Protein AF-A0A4R8G162-F1 (afdb_monomer_lite)

Sequence (102 aa):
MIEARARGTNFTVLVFKCSLNSDCGTGQFITRYALQQPLDPAAMNWWNNIHMFAKAEVDDAGGPAVIVDVNPDHDGMGYRSFPNICEIWSEARQVFEEHIGS

pLDDT: mean 92.2, std 5.57, range [75.5, 98.25]

Organism: NCBI:txid364297

Foldseek 3Di:
DDWDDDPRFIWDKAFDPADVNHDTQWIKIKTKDDDPDADDQVLQVVVCVPQPQWGWDADPVRIIMIMGIGGLDPVGNDPVRVVVSVVSVVVSVVVVCVSVVD

Secondary structure (DSSP, 8-state):
-EEEEETTEEEEEEEES-BTTBS--EEEEEEE---SSPPPHHHHHHHHHH-SS-EEEE-TTS-EEEEEEE---TT---TTHHHHHHHHHHHHHHHHHHHHT-

Radius of gyration: 14.43 Å; chains: 1; bounding box: 36×25×40 Å

Structure (mmCIF, N/CA/C/O backbone):
data_AF-A0A4R8G162-F1
#
_entry.id   AF-A0A4R8G162-F1
#
loop_
_atom_site.group_PDB
_atom_site.id
_atom_site.type_symbol
_atom_site.label_atom_id
_atom_site.label_alt_id
_atom_site.label_comp_id
_atom_site.label_asym_id
_atom_site.label_entity_id
_atom_site.label_seq_id
_atom_site.pdbx_PDB_ins_code
_atom_site.Cartn_x
_atom_site.Cartn_y
_atom_site.Cartn_z
_atom_site.occupancy
_atom_site.B_iso_or_equiv
_atom_site.auth_seq_id
_atom_site.auth_comp_id
_atom_site.auth_asym_id
_atom_site.auth_atom_id
_atom_site.pdbx_PDB_model_num
ATOM 1 N N . MET A 1 1 ? 12.758 -8.906 0.192 1.00 88.00 1 MET A N 1
ATOM 2 C CA . MET A 1 1 ? 11.923 -8.090 1.097 1.00 88.00 1 MET A CA 1
ATOM 3 C C . MET A 1 1 ? 12.809 -7.047 1.740 1.00 88.00 1 MET A C 1
ATOM 5 O O . MET A 1 1 ? 13.926 -7.385 2.110 1.00 88.00 1 MET A O 1
ATOM 9 N N . ILE A 1 2 ? 12.329 -5.813 1.836 1.00 92.62 2 ILE A N 1
ATOM 10 C CA . ILE A 1 2 ? 13.005 -4.707 2.516 1.00 92.62 2 ILE A CA 1
ATOM 11 C C . ILE A 1 2 ? 12.055 -4.208 3.602 1.00 92.62 2 ILE A C 1
ATOM 13 O O . ILE A 1 2 ? 10.873 -4.015 3.333 1.00 92.62 2 ILE A O 1
ATOM 17 N N . GLU A 1 3 ? 12.561 -4.000 4.811 1.00 96.38 3 GLU A N 1
ATOM 18 C CA . GLU A 1 3 ? 11.813 -3.390 5.911 1.00 96.38 3 GLU A CA 1
ATOM 19 C C . GLU A 1 3 ? 12.352 -1.985 6.156 1.00 96.38 3 GLU A C 1
ATOM 21 O O . GLU A 1 3 ? 13.564 -1.761 6.151 1.00 96.38 3 GLU A O 1
ATOM 26 N N . ALA A 1 4 ? 11.450 -1.026 6.333 1.00 94.75 4 ALA A N 1
ATOM 27 C CA . ALA A 1 4 ? 11.802 0.373 6.492 1.00 94.75 4 ALA A CA 1
ATOM 28 C C . ALA A 1 4 ? 10.794 1.100 7.386 1.00 94.75 4 ALA A C 1
ATOM 30 O O . ALA A 1 4 ? 9.735 0.578 7.739 1.00 94.75 4 ALA A O 1
ATOM 31 N N . ARG A 1 5 ? 11.143 2.331 7.765 1.00 93.62 5 ARG A N 1
ATOM 32 C CA . ARG A 1 5 ? 10.309 3.188 8.605 1.00 93.62 5 ARG A CA 1
ATOM 33 C C . ARG A 1 5 ? 10.243 4.593 8.032 1.00 93.62 5 ARG A C 1
ATOM 35 O O . ARG A 1 5 ? 11.278 5.187 7.738 1.00 93.62 5 ARG A O 1
ATOM 42 N N . ALA A 1 6 ? 9.038 5.142 7.923 1.00 88.06 6 ALA A N 1
ATOM 43 C CA . ALA A 1 6 ? 8.808 6.522 7.514 1.00 88.06 6 ALA A CA 1
ATOM 44 C C . ALA A 1 6 ? 7.802 7.180 8.457 1.00 88.06 6 ALA A C 1
ATOM 46 O O . ALA A 1 6 ? 6.747 6.618 8.729 1.00 88.06 6 ALA A O 1
ATOM 47 N N . ARG A 1 7 ? 8.136 8.374 8.966 1.00 86.00 7 ARG A N 1
ATOM 48 C CA . ARG A 1 7 ? 7.257 9.177 9.844 1.00 86.00 7 ARG A CA 1
ATOM 49 C C . ARG A 1 7 ? 6.680 8.405 11.041 1.00 86.00 7 ARG A C 1
ATOM 51 O O . ARG A 1 7 ? 5.581 8.682 11.490 1.00 86.00 7 ARG A O 1
ATOM 58 N N . GLY A 1 8 ? 7.440 7.450 11.576 1.00 87.38 8 GLY A N 1
ATOM 59 C CA . GLY A 1 8 ? 7.015 6.635 12.714 1.00 87.38 8 GLY A CA 1
ATOM 60 C C . GLY A 1 8 ? 6.352 5.311 12.334 1.00 87.38 8 GLY A C 1
ATOM 61 O O . GLY A 1 8 ? 6.416 4.395 13.154 1.00 87.38 8 GLY A O 1
ATOM 62 N N . THR A 1 9 ? 5.869 5.163 11.099 1.00 90.12 9 THR A N 1
ATOM 63 C CA . THR A 1 9 ? 5.181 3.967 10.602 1.00 90.12 9 THR A CA 1
ATOM 64 C C . THR A 1 9 ? 6.153 3.006 9.916 1.00 90.12 9 THR A C 1
ATOM 66 O O . THR A 1 9 ? 6.957 3.405 9.066 1.00 90.12 9 THR A O 1
ATOM 69 N N . ASN A 1 10 ? 6.098 1.731 10.304 1.00 95.06 10 ASN A N 1
ATOM 70 C CA . ASN A 1 10 ? 6.870 0.665 9.668 1.00 95.06 10 ASN A CA 1
ATOM 71 C C . ASN A 1 10 ? 6.169 0.202 8.394 1.00 95.06 10 ASN A C 1
ATOM 73 O O . ASN A 1 10 ? 4.949 0.058 8.368 1.00 95.06 10 ASN A O 1
ATOM 77 N N . PHE A 1 11 ? 6.946 -0.080 7.358 1.00 96.56 11 PHE A N 1
ATOM 78 C CA . PHE A 1 11 ? 6.434 -0.614 6.107 1.00 96.56 11 PHE A CA 1
ATOM 79 C C . PHE A 1 11 ? 7.415 -1.608 5.495 1.00 96.56 11 PHE A C 1
ATOM 81 O O . PHE A 1 11 ? 8.613 -1.623 5.790 1.00 96.56 11 PHE A O 1
ATOM 88 N N . THR A 1 12 ? 6.879 -2.444 4.622 1.00 97.50 12 THR A N 1
ATOM 89 C CA . THR A 1 12 ? 7.610 -3.473 3.900 1.00 97.50 12 THR A CA 1
ATOM 90 C C . THR A 1 12 ? 7.566 -3.165 2.413 1.00 97.50 12 THR A C 1
ATOM 92 O O . THR A 1 12 ? 6.504 -2.863 1.873 1.00 97.50 12 THR A O 1
ATOM 95 N N . VAL A 1 13 ? 8.705 -3.296 1.736 1.00 95.38 13 VAL A N 1
ATOM 96 C CA . VAL A 1 13 ? 8.772 -3.337 0.275 1.00 95.38 13 VAL A CA 1
ATOM 97 C C . VAL A 1 13 ? 9.021 -4.772 -0.169 1.00 95.38 13 VAL A C 1
ATOM 99 O O . VAL A 1 13 ? 10.049 -5.385 0.151 1.00 95.38 13 VAL A O 1
ATOM 102 N N . LEU A 1 14 ? 8.066 -5.322 -0.911 1.00 94.25 14 LEU A N 1
ATOM 103 C CA . LEU A 1 14 ? 8.247 -6.577 -1.631 1.00 94.25 14 LEU A CA 1
ATOM 104 C C . LEU A 1 14 ? 8.707 -6.277 -3.053 1.00 94.25 14 LEU A C 1
ATOM 106 O O . LEU A 1 14 ? 8.280 -5.297 -3.654 1.00 94.25 14 LEU A O 1
ATOM 110 N N . VAL A 1 15 ? 9.589 -7.124 -3.575 1.00 91.00 15 VAL A N 1
ATOM 111 C CA . VAL A 1 15 ? 10.072 -7.072 -4.958 1.00 91.00 15 VAL A CA 1
ATOM 112 C C . VAL A 1 15 ? 9.893 -8.451 -5.572 1.00 91.00 15 VAL A C 1
ATOM 114 O O . VAL A 1 15 ? 10.147 -9.461 -4.913 1.00 91.00 15 VAL A O 1
ATOM 117 N N . PHE A 1 16 ? 9.428 -8.492 -6.813 1.00 88.69 16 PHE A N 1
ATOM 118 C CA . PHE A 1 16 ? 9.100 -9.722 -7.526 1.00 88.69 16 PHE A CA 1
ATOM 119 C C . PHE A 1 16 ? 9.673 -9.701 -8.942 1.00 88.69 16 PHE A C 1
ATOM 121 O O . PHE A 1 16 ? 10.197 -8.687 -9.406 1.00 88.69 16 PHE A O 1
ATOM 128 N N . LYS A 1 17 ? 9.529 -10.834 -9.645 1.00 85.25 17 LYS A N 1
ATOM 129 C CA . LYS A 1 17 ? 10.001 -11.024 -11.027 1.00 85.25 17 LYS A CA 1
ATOM 130 C C . LYS A 1 17 ? 11.485 -10.673 -11.184 1.00 85.25 17 LYS A C 1
ATOM 132 O O . LYS A 1 17 ? 11.859 -9.955 -12.101 1.00 85.25 17 LYS A O 1
ATOM 137 N N . CYS A 1 18 ? 12.307 -11.145 -10.254 1.00 84.62 18 CYS A N 1
ATOM 138 C CA . CYS A 1 18 ? 13.750 -10.949 -10.295 1.00 84.62 18 CYS A CA 1
ATOM 139 C C . CYS A 1 18 ? 14.408 -12.052 -11.137 1.00 84.62 18 CYS A C 1
ATOM 141 O O . CYS A 1 18 ? 14.000 -13.214 -11.067 1.00 84.62 18 CYS A O 1
ATOM 143 N N . SER A 1 19 ? 15.450 -11.704 -11.885 1.00 85.94 19 SER A N 1
ATOM 144 C CA . SER A 1 19 ? 16.331 -12.653 -12.569 1.00 85.94 19 SER A CA 1
ATOM 145 C C . SER A 1 19 ? 17.603 -12.814 -11.745 1.00 85.94 19 SER A C 1
ATOM 147 O O . SER A 1 19 ? 18.266 -11.828 -11.464 1.00 85.94 19 SER A O 1
ATOM 149 N N . LEU A 1 20 ? 17.947 -14.033 -11.312 1.00 85.25 20 LEU A N 1
ATOM 150 C CA . LEU A 1 20 ? 19.163 -14.295 -10.514 1.00 85.25 20 LEU A CA 1
ATOM 151 C C . LEU A 1 20 ? 19.321 -13.382 -9.273 1.00 85.25 20 LEU A C 1
ATOM 153 O O . LEU A 1 20 ? 20.431 -13.008 -8.906 1.00 85.25 20 LEU A O 1
ATOM 157 N N . ASN A 1 21 ? 18.211 -13.042 -8.605 1.00 79.62 21 ASN A N 1
ATOM 158 C CA . ASN A 1 21 ? 18.152 -12.086 -7.484 1.00 79.62 21 ASN A CA 1
ATOM 159 C C . ASN A 1 21 ? 18.550 -10.630 -7.829 1.00 79.62 21 ASN A C 1
ATOM 161 O O . ASN A 1 21 ? 18.758 -9.831 -6.917 1.00 79.62 21 ASN A O 1
ATOM 165 N N . SER A 1 22 ? 18.603 -10.264 -9.111 1.00 75.69 22 SER A N 1
ATOM 166 C CA . SER A 1 22 ? 18.731 -8.890 -9.614 1.00 75.69 22 SER A CA 1
ATOM 167 C C . SER A 1 22 ? 17.556 -8.527 -10.536 1.00 75.69 22 SER A C 1
ATOM 169 O O . SER A 1 22 ? 16.672 -9.349 -10.786 1.00 75.69 22 SER A O 1
ATOM 171 N N . ASP A 1 23 ? 17.512 -7.272 -10.997 1.00 77.06 23 ASP A N 1
ATOM 172 C CA . ASP A 1 23 ? 16.602 -6.801 -12.057 1.00 77.06 23 ASP A CA 1
ATOM 173 C C . ASP A 1 23 ? 15.117 -7.135 -11.820 1.00 77.06 23 ASP A C 1
ATOM 175 O O . ASP A 1 23 ? 14.422 -7.673 -12.680 1.00 77.06 23 ASP A O 1
ATOM 179 N N . CYS A 1 24 ? 14.627 -6.858 -10.610 1.00 83.06 24 CYS A N 1
ATOM 180 C CA . CYS A 1 24 ? 13.245 -7.136 -10.228 1.00 83.06 24 CYS A CA 1
ATOM 181 C C . CYS A 1 24 ? 12.255 -6.230 -10.976 1.00 83.06 24 CYS A C 1
ATOM 183 O O . CYS A 1 24 ? 12.359 -5.005 -10.927 1.00 83.06 24 CYS A O 1
ATOM 185 N N . GLY A 1 25 ? 11.265 -6.838 -11.629 1.00 83.69 25 GLY A N 1
ATOM 186 C CA . GLY A 1 25 ? 10.335 -6.139 -12.518 1.00 83.69 25 GLY A CA 1
ATOM 187 C C . GLY A 1 25 ? 9.053 -5.595 -11.882 1.00 83.69 25 GLY A C 1
ATOM 188 O O . GLY A 1 25 ? 8.233 -5.044 -12.599 1.00 83.69 25 GLY A O 1
ATOM 189 N N . THR A 1 26 ? 8.793 -5.784 -10.587 1.00 90.44 26 THR A N 1
ATOM 190 C CA . THR A 1 26 ? 7.618 -5.196 -9.908 1.00 90.44 26 THR A CA 1
ATOM 191 C C . THR A 1 26 ? 7.812 -5.224 -8.396 1.00 90.44 26 THR A C 1
ATOM 193 O O . THR A 1 26 ? 8.640 -5.985 -7.889 1.00 90.44 26 THR A O 1
ATOM 196 N N . GLY A 1 27 ? 7.059 -4.408 -7.664 1.00 92.81 27 GLY A N 1
ATOM 197 C CA . GLY A 1 27 ? 7.096 -4.403 -6.211 1.00 92.81 27 GLY A CA 1
ATOM 198 C C . GLY A 1 27 ? 5.782 -3.987 -5.574 1.00 92.81 27 GLY A C 1
ATOM 199 O O . GLY A 1 27 ? 4.813 -3.679 -6.259 1.00 92.81 27 GLY A O 1
ATOM 200 N N . GLN A 1 28 ? 5.766 -3.990 -4.248 1.00 96.00 28 GLN A N 1
ATOM 201 C CA . GLN A 1 28 ? 4.642 -3.544 -3.433 1.00 96.00 28 GLN A CA 1
ATOM 202 C C . GLN A 1 28 ? 5.160 -2.798 -2.219 1.00 96.00 28 GLN A C 1
ATOM 204 O O . GLN A 1 28 ? 6.044 -3.305 -1.528 1.00 96.00 28 GLN A O 1
ATOM 209 N N . PHE A 1 29 ? 4.568 -1.647 -1.928 1.00 97.50 29 PHE A N 1
ATOM 210 C CA . PHE A 1 29 ? 4.645 -1.050 -0.605 1.00 97.50 29 PHE A CA 1
ATOM 211 C C . PHE A 1 29 ? 3.504 -1.601 0.241 1.00 97.50 29 PHE A C 1
ATOM 213 O O . PHE A 1 29 ? 2.352 -1.556 -0.182 1.00 97.50 29 PHE A O 1
ATOM 220 N N . ILE A 1 30 ? 3.819 -2.114 1.426 1.00 97.94 30 ILE A N 1
ATOM 221 C CA . ILE A 1 30 ? 2.839 -2.667 2.357 1.00 97.94 30 ILE A CA 1
ATOM 222 C C . ILE A 1 30 ? 3.030 -2.005 3.712 1.00 97.94 30 ILE A C 1
ATOM 224 O O . ILE A 1 30 ? 4.100 -2.115 4.313 1.00 97.94 30 ILE A O 1
ATOM 228 N N . THR A 1 31 ? 1.975 -1.386 4.222 1.00 97.56 31 THR A N 1
ATOM 229 C CA . THR A 1 31 ? 1.939 -0.854 5.581 1.00 97.56 31 THR A CA 1
ATOM 230 C C . THR A 1 31 ? 0.910 -1.636 6.384 1.00 97.56 31 THR A C 1
ATOM 232 O O . THR A 1 31 ? -0.254 -1.672 6.000 1.00 97.56 31 THR A O 1
ATOM 235 N N . ARG A 1 32 ? 1.339 -2.287 7.471 1.00 95.88 32 ARG A N 1
ATOM 236 C CA . ARG A 1 32 ? 0.474 -3.091 8.353 1.00 95.88 32 ARG A CA 1
ATOM 237 C C . ARG A 1 32 ? 0.320 -2.413 9.702 1.00 95.88 32 ARG A C 1
ATOM 239 O O . ARG A 1 32 ? 1.290 -1.851 10.212 1.00 95.88 32 ARG A O 1
ATOM 246 N N . TYR A 1 33 ? -0.858 -2.543 10.296 1.00 94.81 33 TYR A N 1
ATOM 247 C CA . TYR A 1 33 ? -1.179 -1.934 11.579 1.00 94.81 33 TYR A CA 1
ATOM 248 C C . TYR A 1 33 ? -1.622 -2.989 12.583 1.00 94.81 33 TYR A C 1
ATOM 250 O O . TYR A 1 33 ? -2.275 -3.972 12.240 1.00 94.81 33 TYR A O 1
ATOM 258 N N . ALA A 1 34 ? -1.269 -2.759 13.844 1.00 90.56 34 ALA A N 1
ATOM 259 C CA . ALA A 1 34 ? -1.771 -3.530 14.968 1.00 90.56 34 ALA A CA 1
ATOM 260 C C . ALA A 1 34 ? -2.761 -2.652 15.733 1.00 90.56 34 ALA A C 1
ATOM 262 O O . ALA A 1 34 ? -2.360 -1.694 16.395 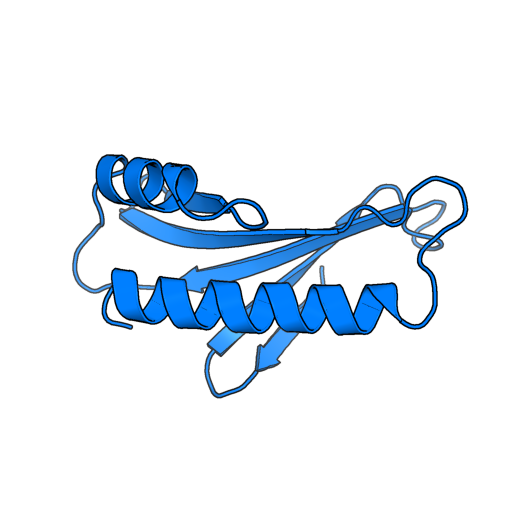1.00 90.56 34 ALA A O 1
ATOM 263 N N . LEU A 1 35 ? -4.050 -2.962 15.616 1.00 89.38 35 LEU A N 1
ATOM 264 C CA . LEU A 1 35 ? -5.114 -2.249 16.317 1.00 89.38 35 LEU A CA 1
ATOM 265 C C . LEU A 1 35 ? -5.531 -3.008 17.578 1.00 89.38 35 LEU A C 1
ATOM 267 O O . LEU A 1 35 ? -5.380 -4.225 17.671 1.00 89.38 35 LEU A O 1
ATOM 271 N N . GLN A 1 36 ? -6.078 -2.285 18.558 1.00 88.44 36 GLN A N 1
ATOM 272 C CA . GLN A 1 36 ? -6.640 -2.906 19.764 1.00 88.44 36 GLN A CA 1
ATOM 273 C C . GLN A 1 36 ? -7.948 -3.651 19.481 1.00 88.44 36 GLN A C 1
ATOM 275 O O . GLN A 1 36 ? -8.281 -4.596 20.193 1.00 88.44 36 GLN A O 1
ATOM 280 N N . GLN A 1 37 ? -8.697 -3.203 18.471 1.00 89.62 37 GLN A N 1
ATOM 281 C CA . GLN A 1 37 ? -9.951 -3.810 18.046 1.00 89.62 37 GLN A CA 1
ATOM 282 C C . GLN A 1 37 ? -9.812 -4.285 16.596 1.00 89.62 37 GLN A C 1
ATOM 284 O O . GLN A 1 37 ? -9.300 -3.524 15.771 1.00 89.62 37 GLN A O 1
ATOM 289 N N . PRO A 1 38 ? -10.245 -5.518 16.282 1.00 89.69 38 PRO A N 1
ATOM 290 C CA . PRO A 1 38 ? -10.212 -6.030 14.919 1.00 89.69 38 PRO A CA 1
ATOM 291 C C . PRO A 1 38 ? -11.169 -5.233 14.025 1.00 89.69 38 PRO A C 1
ATOM 293 O O . PRO A 1 38 ? -12.260 -4.858 14.464 1.00 89.69 38 PRO A O 1
ATOM 296 N N . LEU A 1 39 ? -10.779 -4.991 12.772 1.00 91.75 39 LEU A N 1
ATOM 297 C CA . LEU A 1 39 ? -11.648 -4.339 11.788 1.00 91.75 39 LEU A CA 1
ATOM 298 C C . LEU A 1 39 ? -12.495 -5.342 11.001 1.00 91.75 39 LEU A C 1
ATOM 300 O O . LEU A 1 39 ? -12.064 -6.452 10.698 1.00 91.75 39 LEU A O 1
ATOM 304 N N . ASP A 1 40 ? -13.698 -4.907 10.628 1.00 91.06 40 ASP A N 1
ATOM 305 C CA . ASP A 1 40 ? -14.582 -5.637 9.718 1.00 91.06 40 ASP A CA 1
ATOM 306 C C . ASP A 1 40 ? -14.070 -5.500 8.265 1.00 91.06 40 ASP A C 1
ATOM 308 O O . ASP A 1 40 ? -13.824 -4.371 7.816 1.00 91.06 40 ASP A O 1
ATOM 312 N N . PRO A 1 41 ? -13.955 -6.597 7.488 1.00 94.44 41 PRO A N 1
ATOM 313 C CA . PRO A 1 41 ? -13.687 -6.545 6.049 1.00 94.44 41 PRO A CA 1
ATOM 314 C C . PRO A 1 41 ? -14.562 -5.554 5.262 1.00 94.44 41 PRO A C 1
ATOM 316 O O . PRO A 1 41 ? -14.106 -4.975 4.272 1.00 94.44 41 PRO A O 1
ATOM 319 N N . ALA A 1 42 ? -15.798 -5.297 5.699 1.00 95.69 42 ALA A N 1
ATOM 320 C CA . ALA A 1 42 ? -16.675 -4.296 5.096 1.00 95.69 42 ALA A CA 1
ATOM 321 C C . ALA A 1 42 ? -16.071 -2.878 5.112 1.00 95.69 42 ALA A C 1
ATOM 323 O O . ALA A 1 42 ? -16.266 -2.121 4.157 1.00 95.69 42 ALA A O 1
ATOM 324 N N . ALA A 1 43 ? -15.288 -2.529 6.140 1.00 94.19 43 ALA A N 1
ATOM 325 C CA . ALA A 1 43 ? -14.599 -1.242 6.225 1.00 94.19 43 ALA A CA 1
ATOM 326 C C . ALA A 1 43 ? -13.498 -1.105 5.160 1.00 94.19 43 ALA A C 1
ATOM 328 O O . ALA A 1 43 ? -13.300 -0.015 4.621 1.00 94.19 43 ALA A O 1
ATOM 329 N N . MET A 1 44 ? -12.810 -2.203 4.826 1.00 96.62 44 MET A N 1
ATOM 330 C CA . MET A 1 44 ? -11.793 -2.227 3.766 1.00 96.62 44 MET A CA 1
ATOM 331 C C . MET A 1 44 ? -12.449 -2.128 2.389 1.00 96.62 44 MET A C 1
ATOM 333 O O . MET A 1 44 ? -11.998 -1.367 1.538 1.00 96.62 44 MET A O 1
ATOM 337 N N . ASN A 1 45 ? -13.566 -2.834 2.185 1.00 96.56 45 ASN A N 1
ATOM 338 C CA . ASN A 1 45 ? -14.335 -2.761 0.942 1.00 96.56 45 ASN A CA 1
ATOM 339 C C . ASN A 1 45 ? -14.850 -1.347 0.666 1.00 96.56 45 ASN A C 1
ATOM 341 O O . ASN A 1 45 ? -14.779 -0.879 -0.467 1.00 96.56 45 ASN A O 1
ATOM 345 N N . TRP A 1 46 ? -15.35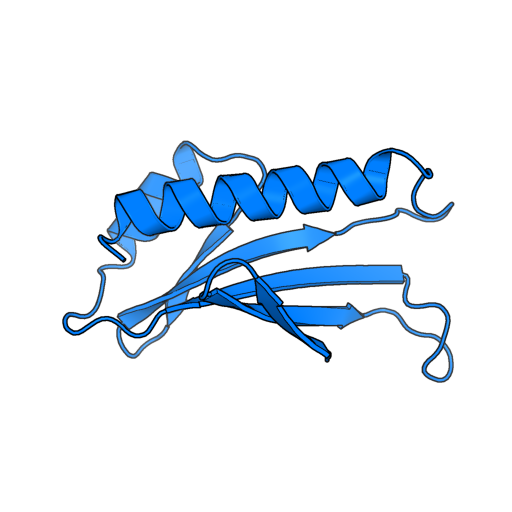7 -0.651 1.688 1.00 96.31 46 TRP A N 1
ATOM 346 C CA . TRP A 1 46 ? -15.769 0.742 1.535 1.00 96.31 46 TRP A CA 1
ATOM 347 C C . TRP A 1 46 ? -14.594 1.634 1.122 1.00 96.31 46 TRP A C 1
ATOM 349 O O . TRP A 1 46 ? -14.707 2.361 0.138 1.00 96.31 46 TRP A O 1
ATOM 359 N N . TRP A 1 47 ? -13.456 1.513 1.812 1.00 97.50 47 TRP A N 1
ATOM 360 C CA . TRP A 1 47 ? -12.249 2.286 1.514 1.00 97.50 47 TRP A CA 1
ATOM 361 C C . TRP A 1 47 ? -11.760 2.037 0.075 1.00 97.50 47 TRP A C 1
ATOM 363 O O . TRP A 1 47 ? -11.542 2.973 -0.692 1.00 97.50 47 TRP A O 1
ATOM 373 N N . ASN A 1 48 ? -11.713 0.773 -0.350 1.00 97.81 48 ASN A N 1
ATOM 374 C CA . ASN A 1 48 ? -11.313 0.379 -1.705 1.00 97.81 48 ASN A CA 1
ATOM 375 C C . ASN A 1 48 ? -12.229 0.932 -2.810 1.00 97.81 48 ASN A C 1
ATOM 377 O O . ASN A 1 48 ? -11.773 1.131 -3.931 1.00 97.81 48 ASN A O 1
ATOM 381 N N . ASN A 1 49 ? -13.507 1.205 -2.523 1.00 97.00 49 ASN A N 1
ATOM 382 C CA . ASN A 1 49 ? -14.423 1.779 -3.516 1.00 97.00 49 ASN A CA 1
ATOM 383 C C . ASN A 1 49 ? -14.135 3.255 -3.828 1.00 97.00 49 ASN A C 1
ATOM 385 O O . ASN A 1 49 ? -14.594 3.753 -4.856 1.00 97.00 49 ASN A O 1
ATOM 389 N N . ILE A 1 50 ? -13.414 3.960 -2.953 1.00 96.75 50 ILE A N 1
ATOM 390 C CA . ILE A 1 50 ? -13.158 5.401 -3.093 1.00 96.75 50 ILE A CA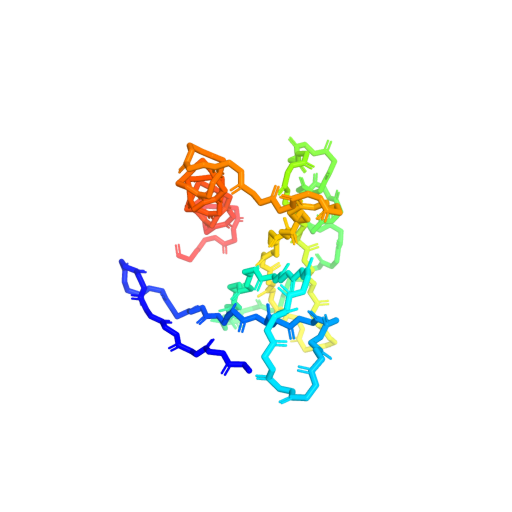 1
ATOM 391 C C . ILE A 1 50 ? -11.674 5.740 -3.303 1.00 96.75 50 ILE A C 1
ATOM 393 O O . ILE A 1 50 ? -11.360 6.873 -3.664 1.00 96.75 50 ILE A O 1
ATOM 397 N N . HIS A 1 51 ? -10.766 4.771 -3.146 1.00 96.88 51 HIS A N 1
ATOM 398 C CA . HIS A 1 51 ? -9.325 4.950 -3.336 1.00 96.88 51 HIS A CA 1
ATOM 399 C C . HIS A 1 51 ? -8.800 4.076 -4.480 1.00 96.88 51 HIS A C 1
ATOM 401 O O . HIS A 1 51 ? -8.684 2.864 -4.364 1.00 96.88 51 HIS A O 1
ATOM 407 N N . MET A 1 52 ? -8.460 4.711 -5.605 1.00 94.38 52 MET A N 1
ATOM 408 C CA . MET A 1 52 ? -8.121 4.012 -6.853 1.00 94.38 52 MET A CA 1
ATOM 409 C C . MET A 1 52 ? -6.711 3.399 -6.882 1.00 94.38 52 MET A C 1
ATOM 411 O O . MET A 1 52 ? -6.504 2.375 -7.526 1.00 94.38 52 MET A O 1
ATOM 415 N N . PHE A 1 53 ? -5.726 4.041 -6.250 1.00 95.81 53 PHE A N 1
ATOM 416 C CA . PHE A 1 53 ? -4.303 3.693 -6.412 1.00 95.81 53 PHE A CA 1
ATOM 417 C C . PHE A 1 53 ? -3.719 2.888 -5.250 1.00 95.81 53 PHE A C 1
ATOM 419 O O . PHE A 1 53 ? -2.505 2.710 -5.155 1.00 95.81 53 PHE A O 1
ATOM 426 N N . ALA A 1 54 ? -4.577 2.415 -4.357 1.00 97.44 54 ALA A N 1
ATOM 427 C CA . ALA A 1 54 ? -4.185 1.662 -3.186 1.00 97.44 54 ALA A CA 1
ATOM 428 C C . ALA A 1 54 ? -5.276 0.657 -2.835 1.00 97.44 54 ALA A C 1
ATOM 430 O O . ALA A 1 54 ? -6.439 0.833 -3.188 1.00 97.44 54 ALA A O 1
ATOM 431 N N . LYS A 1 55 ? -4.887 -0.390 -2.116 1.00 97.81 55 LYS A N 1
ATOM 432 C CA . LYS A 1 55 ? -5.786 -1.432 -1.639 1.00 97.81 55 LYS A CA 1
ATOM 433 C C . LYS A 1 55 ? -5.650 -1.577 -0.133 1.00 97.81 55 LYS A C 1
ATOM 435 O O . LYS A 1 55 ? -4.546 -1.761 0.371 1.00 97.81 55 LYS A O 1
ATOM 440 N N . ALA A 1 56 ? -6.774 -1.547 0.556 1.00 97.94 56 ALA A N 1
ATOM 441 C CA . ALA A 1 56 ? -6.917 -1.932 1.941 1.00 97.94 56 ALA A CA 1
ATOM 442 C C . ALA A 1 56 ? -7.290 -3.418 2.047 1.00 97.94 56 ALA A C 1
ATOM 444 O O . ALA A 1 56 ? -8.153 -3.913 1.316 1.00 97.94 56 ALA A O 1
ATOM 445 N N . GLU A 1 57 ? -6.648 -4.117 2.973 1.00 97.31 57 GLU A N 1
ATOM 446 C CA . GLU A 1 57 ? -6.916 -5.511 3.325 1.00 97.31 57 GLU A CA 1
ATOM 447 C C . GLU A 1 57 ? -7.009 -5.647 4.845 1.00 97.31 57 GLU A C 1
ATOM 449 O O . GLU A 1 57 ? -6.487 -4.816 5.587 1.00 97.31 57 GLU A O 1
ATOM 454 N N . VAL A 1 58 ? -7.648 -6.717 5.308 1.00 96.50 58 VAL A N 1
ATOM 455 C CA . VAL A 1 58 ? -7.643 -7.126 6.713 1.00 96.50 58 VAL A CA 1
ATOM 456 C C . VAL A 1 58 ? -7.380 -8.626 6.777 1.00 96.50 58 VAL A C 1
ATOM 458 O O . VAL A 1 58 ? -7.906 -9.374 5.950 1.00 96.50 58 VAL A O 1
ATOM 461 N N . ASP A 1 59 ? -6.520 -9.054 7.698 1.00 93.62 59 ASP A N 1
ATOM 462 C CA . ASP A 1 59 ? -6.238 -10.474 7.916 1.00 93.62 59 ASP A CA 1
ATOM 463 C C . ASP A 1 59 ? -7.294 -11.154 8.810 1.00 93.62 59 ASP A C 1
ATOM 465 O O . ASP A 1 59 ? -8.187 -10.508 9.362 1.00 93.62 59 ASP A O 1
ATOM 469 N N . ASP A 1 60 ? -7.183 -12.474 8.975 1.00 92.38 60 ASP A N 1
ATOM 470 C CA . ASP A 1 60 ? -8.114 -13.270 9.789 1.00 92.38 60 ASP A CA 1
ATOM 471 C C . ASP A 1 60 ? -8.116 -12.878 11.282 1.00 92.38 60 ASP A C 1
ATOM 473 O O . ASP A 1 60 ? -9.054 -13.207 12.009 1.00 92.38 60 ASP A O 1
ATOM 477 N N . ALA A 1 61 ? -7.075 -12.183 11.756 1.00 90.75 61 ALA A N 1
ATOM 478 C CA . ALA A 1 61 ? -6.984 -11.655 13.115 1.00 90.75 61 ALA A CA 1
ATOM 479 C C . ALA A 1 61 ? -7.541 -10.222 13.234 1.00 90.75 61 ALA A C 1
ATOM 481 O O . ALA A 1 61 ? -7.555 -9.658 14.331 1.00 90.75 61 ALA A O 1
ATOM 482 N N . GLY A 1 62 ? -8.015 -9.632 12.134 1.00 92.25 62 GLY A N 1
ATOM 483 C CA . GLY A 1 62 ? -8.525 -8.266 12.092 1.00 92.25 62 GLY A CA 1
ATOM 484 C C . GLY A 1 62 ? -7.441 -7.196 11.948 1.00 92.25 62 GLY A C 1
ATOM 485 O O . GLY A 1 62 ? -7.744 -6.018 12.142 1.00 92.25 62 GLY A O 1
ATOM 486 N N . GLY A 1 63 ? -6.200 -7.585 11.640 1.00 95.50 63 GLY A N 1
ATOM 487 C CA . GLY A 1 63 ? -5.066 -6.695 11.408 1.00 95.50 63 GLY A CA 1
ATOM 488 C C . GLY A 1 63 ? -5.133 -6.061 10.018 1.00 95.50 63 GLY A C 1
ATOM 489 O O . GLY A 1 63 ? -5.043 -6.782 9.019 1.00 95.50 63 GLY A O 1
ATOM 490 N N . PRO A 1 64 ? -5.301 -4.731 9.907 1.00 97.12 64 PRO A N 1
ATOM 491 C CA . PRO A 1 64 ? -5.447 -4.094 8.611 1.00 97.12 64 PRO A CA 1
ATOM 492 C C . PRO A 1 64 ? -4.102 -3.755 7.966 1.00 97.12 64 PRO A C 1
ATOM 494 O O . PRO A 1 64 ? -3.088 -3.508 8.631 1.00 97.12 64 PRO A O 1
ATOM 497 N N . ALA A 1 65 ? -4.117 -3.675 6.642 1.00 97.50 65 ALA A N 1
ATOM 498 C CA . ALA A 1 65 ? -2.991 -3.247 5.836 1.00 97.50 65 ALA A CA 1
ATOM 499 C C . ALA A 1 65 ? -3.444 -2.353 4.682 1.00 97.50 65 ALA A C 1
ATOM 501 O O . ALA A 1 65 ? -4.517 -2.559 4.122 1.00 97.50 65 ALA A O 1
ATOM 502 N N . VAL A 1 66 ? -2.584 -1.416 4.283 1.00 98.00 66 VAL A N 1
ATOM 503 C CA . VAL A 1 66 ? -2.707 -0.688 3.015 1.00 98.00 66 VAL A CA 1
ATOM 504 C C . VAL A 1 66 ? -1.536 -1.041 2.106 1.00 98.00 66 VAL A C 1
ATOM 506 O O . VAL A 1 66 ? -0.382 -1.122 2.542 1.00 98.00 66 VAL A O 1
ATOM 509 N N . ILE A 1 67 ? -1.851 -1.295 0.842 1.00 98.25 67 ILE A N 1
ATOM 510 C CA . ILE A 1 67 ? -0.941 -1.817 -0.171 1.00 98.25 67 ILE A CA 1
ATOM 511 C C . ILE A 1 67 ? -0.967 -0.889 -1.380 1.00 98.25 67 ILE A C 1
ATOM 513 O O . ILE A 1 67 ? -2.038 -0.530 -1.870 1.00 98.25 67 ILE A O 1
ATOM 517 N N . VAL A 1 68 ? 0.215 -0.536 -1.882 1.00 97.94 68 VAL A N 1
ATOM 518 C CA . VAL A 1 68 ? 0.389 0.156 -3.163 1.00 97.94 68 VAL A CA 1
ATOM 519 C C . VAL A 1 68 ? 1.271 -0.693 -4.064 1.00 97.94 68 VAL A C 1
ATOM 521 O O . VAL A 1 68 ? 2.437 -0.952 -3.754 1.00 97.94 68 VAL A O 1
ATOM 524 N N . ASP A 1 69 ? 0.693 -1.128 -5.180 1.00 95.62 69 ASP A N 1
ATOM 525 C CA . ASP A 1 69 ? 1.370 -1.925 -6.195 1.00 95.62 69 ASP A CA 1
ATOM 526 C C . ASP A 1 69 ? 2.250 -1.043 -7.088 1.00 95.62 69 ASP A C 1
ATOM 528 O O . ASP A 1 69 ? 1.889 0.070 -7.470 1.00 95.62 69 ASP A O 1
ATOM 532 N N . VAL A 1 70 ? 3.417 -1.564 -7.456 1.00 93.25 70 VAL A N 1
ATOM 533 C CA . VAL A 1 70 ? 4.403 -0.877 -8.291 1.00 93.25 70 VAL A CA 1
ATOM 534 C C . VAL A 1 70 ? 4.621 -1.695 -9.553 1.00 93.25 70 VAL A C 1
ATOM 536 O O . VAL A 1 70 ? 5.325 -2.708 -9.531 1.00 93.25 70 VAL A O 1
ATOM 539 N N . ASN A 1 71 ? 4.047 -1.248 -10.668 1.00 89.56 71 ASN A N 1
ATOM 540 C CA . ASN A 1 71 ? 4.294 -1.837 -11.980 1.00 89.56 71 ASN A CA 1
ATOM 541 C C . ASN A 1 71 ? 5.156 -0.891 -12.836 1.00 89.56 71 ASN A C 1
ATOM 543 O O . ASN A 1 71 ? 4.622 0.062 -13.398 1.00 89.56 71 ASN A O 1
ATOM 547 N N . PRO A 1 72 ? 6.475 -1.123 -12.930 1.00 83.81 72 PRO A N 1
ATOM 548 C CA . PRO A 1 72 ? 7.357 -0.354 -13.798 1.00 83.81 72 PRO A CA 1
ATOM 549 C C . PRO A 1 72 ? 7.186 -0.674 -15.296 1.00 83.81 72 PRO A C 1
ATOM 551 O O . PRO A 1 72 ? 7.812 0.007 -16.090 1.00 83.81 72 PRO A O 1
ATOM 554 N N . ASP A 1 73 ? 6.350 -1.646 -15.690 1.00 76.56 73 ASP A N 1
ATOM 555 C CA . ASP A 1 73 ? 6.198 -2.110 -17.083 1.00 76.56 73 ASP A CA 1
ATOM 556 C C .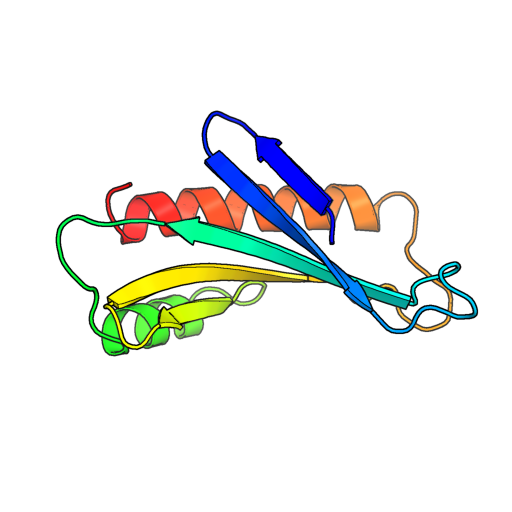 ASP A 1 73 ? 7.510 -2.669 -17.696 1.00 76.56 73 ASP A C 1
ATOM 558 O O . ASP A 1 73 ? 8.546 -2.744 -17.029 1.00 76.56 73 ASP A O 1
ATOM 562 N N . HIS A 1 74 ? 7.470 -3.141 -18.947 1.00 75.50 74 HIS A N 1
ATOM 563 C CA . HIS A 1 74 ? 8.597 -3.789 -19.633 1.00 75.50 74 HIS A CA 1
ATOM 564 C C . HIS A 1 74 ? 9.831 -2.889 -19.790 1.00 75.50 74 HIS A C 1
ATOM 566 O O . HIS A 1 74 ? 10.954 -3.379 -19.677 1.00 75.50 74 HIS A O 1
ATOM 572 N N . ASP A 1 75 ? 9.623 -1.590 -20.009 1.00 81.88 75 ASP A N 1
ATOM 573 C CA . ASP A 1 75 ? 10.697 -0.613 -20.243 1.00 81.88 75 ASP A CA 1
ATOM 574 C C . ASP A 1 75 ? 11.220 0.026 -18.947 1.00 81.88 75 ASP A C 1
ATOM 576 O O . ASP A 1 75 ? 12.121 0.869 -18.963 1.00 81.88 75 ASP A O 1
ATOM 580 N N . GLY A 1 76 ? 10.674 -0.388 -17.803 1.00 82.31 76 GLY A N 1
ATOM 581 C CA . GLY A 1 76 ? 11.030 0.155 -16.510 1.00 82.31 76 GLY A CA 1
ATOM 582 C C . GLY A 1 76 ? 10.358 1.495 -16.199 1.00 82.31 76 GLY A C 1
ATOM 583 O O . GLY A 1 76 ? 9.565 2.062 -16.950 1.00 82.31 76 GLY A O 1
ATOM 584 N N . MET A 1 77 ? 10.698 2.029 -15.030 1.00 86.38 77 MET A N 1
ATOM 585 C CA . MET A 1 77 ? 10.058 3.222 -14.496 1.00 86.38 77 MET A CA 1
ATOM 586 C C . MET A 1 77 ? 10.837 4.489 -14.834 1.00 86.38 77 MET A C 1
ATOM 588 O O . MET A 1 77 ? 12.020 4.612 -14.516 1.00 86.38 77 MET A O 1
ATOM 592 N N . GLY A 1 78 ? 10.152 5.481 -15.403 1.00 86.56 78 GLY A N 1
ATOM 593 C CA . GLY A 1 78 ? 10.730 6.805 -15.606 1.00 86.56 78 GLY A CA 1
ATOM 594 C C . GLY A 1 78 ? 11.144 7.468 -14.285 1.00 86.56 78 GLY A C 1
ATOM 595 O O . GLY A 1 78 ? 10.508 7.278 -13.249 1.00 86.56 78 GLY A O 1
ATOM 596 N N . TYR A 1 79 ? 12.171 8.323 -14.332 1.00 87.50 79 TYR A N 1
ATOM 597 C CA . TYR A 1 79 ? 12.736 9.000 -13.151 1.00 87.50 79 TYR A CA 1
ATOM 598 C C . TYR A 1 79 ? 11.696 9.726 -12.278 1.00 87.50 79 TYR A C 1
ATOM 600 O O . TYR A 1 79 ? 11.828 9.757 -11.061 1.00 87.50 79 TYR A O 1
ATOM 608 N N . ARG A 1 80 ? 10.651 10.302 -12.888 1.00 90.50 80 ARG A N 1
ATOM 609 C CA . ARG A 1 80 ? 9.571 11.005 -12.169 1.00 90.50 80 ARG A CA 1
ATOM 610 C C . ARG A 1 80 ? 8.474 10.080 -11.642 1.00 90.50 80 ARG A C 1
ATOM 612 O O . ARG A 1 80 ? 7.774 10.447 -10.706 1.00 90.50 80 ARG A O 1
ATOM 619 N N . SER A 1 81 ? 8.330 8.893 -12.220 1.00 90.25 81 SER A N 1
ATOM 620 C CA . SER A 1 81 ? 7.265 7.960 -11.863 1.00 90.25 81 SER A CA 1
ATOM 621 C C . SER A 1 81 ? 7.517 7.311 -10.504 1.00 90.25 81 SER A C 1
ATOM 623 O O . SER A 1 81 ? 6.575 7.137 -9.740 1.00 90.25 81 SER A O 1
ATOM 625 N N . PHE A 1 82 ? 8.777 7.022 -10.158 1.00 89.19 82 PHE A N 1
ATOM 626 C CA . PHE A 1 82 ? 9.089 6.416 -8.860 1.00 89.19 82 PHE A CA 1
ATOM 627 C C . PHE A 1 82 ? 8.803 7.351 -7.673 1.00 89.19 82 PHE A C 1
ATOM 629 O O . PHE A 1 82 ? 8.074 6.934 -6.773 1.00 89.19 82 PHE A O 1
ATOM 636 N N . PRO A 1 83 ? 9.261 8.621 -7.669 1.00 93.12 83 PRO A N 1
ATOM 637 C CA . PRO A 1 83 ? 8.849 9.590 -6.656 1.00 93.12 83 PRO A CA 1
ATOM 638 C C . PRO A 1 83 ? 7.328 9.733 -6.541 1.00 93.12 83 PRO A C 1
ATOM 640 O O . PRO A 1 83 ? 6.811 9.711 -5.431 1.00 93.12 83 PRO A O 1
ATOM 643 N N . ASN A 1 84 ? 6.610 9.780 -7.668 1.00 94.50 84 ASN A N 1
ATOM 644 C CA . ASN A 1 84 ? 5.148 9.866 -7.668 1.00 94.50 84 ASN A CA 1
ATOM 645 C C . ASN A 1 84 ? 4.486 8.647 -6.999 1.00 94.50 84 ASN A C 1
ATOM 647 O O . ASN A 1 84 ? 3.500 8.786 -6.287 1.00 94.50 84 ASN A O 1
ATOM 651 N N . ILE A 1 85 ? 5.033 7.443 -7.172 1.00 94.62 85 ILE A N 1
ATOM 652 C CA . ILE A 1 85 ? 4.531 6.247 -6.478 1.00 94.62 85 ILE A CA 1
ATOM 653 C C . ILE A 1 85 ? 4.812 6.313 -4.974 1.00 94.62 85 ILE A C 1
ATOM 655 O O . ILE A 1 85 ? 3.957 5.930 -4.179 1.00 94.62 85 ILE A O 1
ATOM 659 N N . CY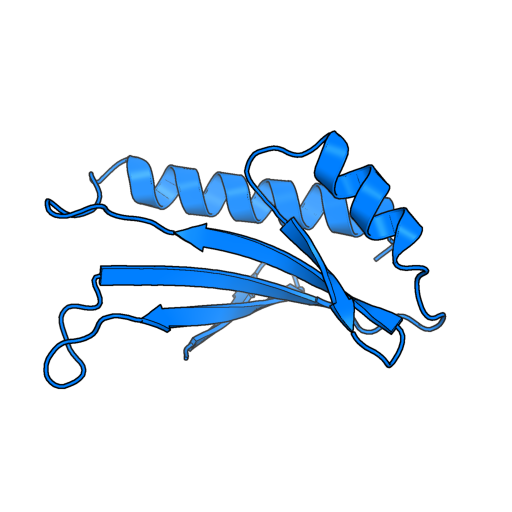S A 1 86 ? 5.976 6.824 -4.566 1.00 93.62 86 CYS A N 1
ATOM 660 C CA . CYS A 1 86 ? 6.265 7.065 -3.152 1.00 93.62 86 CYS A CA 1
ATOM 661 C C . CYS A 1 86 ? 5.299 8.093 -2.539 1.00 93.62 86 CYS A C 1
ATOM 663 O O . CYS A 1 86 ? 4.901 7.938 -1.385 1.00 93.62 86 CYS A O 1
ATOM 665 N N . GLU A 1 87 ? 4.908 9.119 -3.298 1.00 95.81 87 GLU A N 1
ATOM 666 C CA . GLU A 1 87 ? 3.892 10.098 -2.895 1.00 95.81 87 GLU A CA 1
ATOM 667 C C . GLU A 1 87 ? 2.511 9.445 -2.760 1.00 95.81 87 GLU A C 1
ATOM 669 O O . GLU A 1 87 ? 1.910 9.561 -1.695 1.00 95.81 87 GLU A O 1
ATOM 674 N N . ILE A 1 88 ? 2.072 8.665 -3.758 1.00 96.69 88 ILE A N 1
ATOM 675 C CA . ILE A 1 88 ? 0.823 7.882 -3.707 1.00 96.69 88 ILE A CA 1
ATOM 676 C C . ILE A 1 88 ? 0.797 6.973 -2.476 1.00 96.69 88 ILE A C 1
ATOM 678 O O . ILE A 1 88 ? -0.192 6.943 -1.750 1.00 96.69 88 ILE A O 1
ATOM 682 N N . TRP A 1 89 ? 1.883 6.246 -2.205 1.00 97.00 89 TRP A N 1
ATOM 683 C CA . TRP A 1 89 ? 1.977 5.409 -1.010 1.00 97.00 89 TRP A CA 1
ATOM 684 C C . TRP A 1 89 ? 1.918 6.231 0.279 1.00 97.00 89 TRP A C 1
ATOM 686 O O . TRP A 1 89 ? 1.209 5.853 1.212 1.00 97.00 89 TRP A O 1
ATOM 696 N N . SER A 1 90 ? 2.631 7.358 0.345 1.00 96.12 90 SER A N 1
ATOM 697 C CA . SER A 1 90 ? 2.627 8.219 1.528 1.00 96.12 90 SER A CA 1
ATOM 698 C C . SER A 1 90 ? 1.239 8.800 1.812 1.00 96.12 90 SER A C 1
ATOM 700 O O . SER A 1 90 ? 0.853 8.865 2.980 1.00 96.12 90 SER A O 1
ATOM 702 N N . GLU A 1 91 ? 0.511 9.214 0.773 1.00 96.44 91 GLU A N 1
ATOM 703 C CA . GLU A 1 91 ? -0.854 9.741 0.861 1.00 96.44 91 GLU A CA 1
ATOM 704 C C . GLU A 1 91 ? -1.850 8.640 1.236 1.00 96.44 91 GLU A C 1
ATOM 706 O O . GLU A 1 91 ? -2.577 8.784 2.216 1.00 96.44 91 GLU A O 1
ATOM 711 N N . ALA A 1 92 ? -1.827 7.503 0.533 1.00 97.38 92 ALA A N 1
ATOM 712 C CA . ALA A 1 92 ? -2.698 6.366 0.825 1.00 97.38 92 ALA A CA 1
ATOM 713 C C . ALA A 1 92 ? -2.529 5.879 2.268 1.00 97.38 92 ALA A C 1
ATOM 715 O O . ALA A 1 92 ? -3.516 5.623 2.952 1.00 97.38 92 ALA A O 1
ATOM 716 N N . ARG A 1 93 ? -1.283 5.808 2.754 1.00 96.56 93 ARG A N 1
ATOM 717 C CA . ARG A 1 93 ? -0.965 5.484 4.148 1.00 96.56 93 ARG A CA 1
ATOM 718 C C . ARG A 1 93 ? -1.612 6.465 5.120 1.00 96.56 93 ARG A C 1
ATOM 720 O O . ARG A 1 93 ? -2.247 6.028 6.069 1.00 96.56 93 ARG A O 1
ATOM 727 N N . GLN A 1 94 ? -1.450 7.765 4.887 1.00 95.88 94 GLN A N 1
ATOM 728 C CA . GLN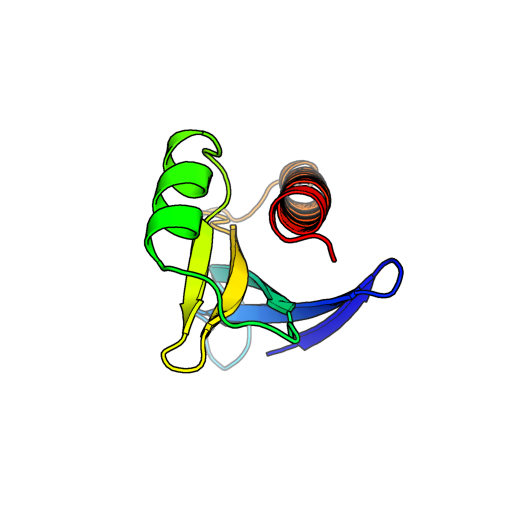 A 1 94 ? -2.000 8.790 5.771 1.00 95.88 94 GLN A CA 1
ATOM 729 C C . GLN A 1 94 ? -3.533 8.737 5.810 1.00 95.88 94 GLN A C 1
ATOM 731 O O . GLN A 1 94 ? -4.121 8.698 6.884 1.00 95.88 94 GLN A O 1
ATOM 736 N N . VAL A 1 95 ? -4.184 8.690 4.647 1.00 96.81 95 VAL A N 1
ATOM 737 C CA . VAL A 1 95 ? -5.652 8.653 4.570 1.00 96.81 95 VAL A CA 1
ATOM 738 C C . VAL A 1 95 ? -6.207 7.352 5.158 1.00 96.81 95 VAL A C 1
ATOM 740 O O . VAL A 1 95 ? -7.281 7.337 5.757 1.00 96.81 95 VAL A O 1
ATOM 743 N N . PHE A 1 96 ? -5.472 6.245 5.032 1.00 97.12 96 PHE A N 1
ATOM 744 C CA . PHE A 1 96 ? -5.845 4.989 5.672 1.00 97.12 96 PHE A CA 1
ATOM 745 C C . PHE A 1 96 ? -5.684 5.030 7.197 1.00 97.12 96 PHE A C 1
ATOM 747 O O . PHE A 1 96 ? -6.561 4.545 7.904 1.00 97.12 96 PHE A O 1
ATOM 754 N N . GLU A 1 97 ? -4.612 5.640 7.710 1.00 95.56 97 GLU A N 1
ATOM 755 C CA . GLU A 1 97 ? -4.411 5.873 9.150 1.00 95.56 97 GLU A CA 1
ATOM 756 C C . GLU A 1 97 ? -5.567 6.683 9.748 1.00 95.56 97 GLU A C 1
ATOM 758 O O . GLU A 1 97 ? -6.123 6.296 10.774 1.00 95.56 97 GLU A O 1
ATOM 763 N N . GLU A 1 98 ? -6.008 7.734 9.052 1.00 94.94 98 GLU A N 1
ATOM 764 C CA . GLU A 1 98 ? -7.180 8.528 9.438 1.00 94.94 98 GLU A CA 1
ATOM 765 C C . GLU A 1 98 ? -8.474 7.689 9.453 1.00 94.94 98 GLU A C 1
ATOM 767 O O . GLU A 1 98 ? -9.279 7.819 10.376 1.00 94.94 98 GLU A O 1
ATOM 772 N N . HIS A 1 99 ? -8.661 6.789 8.478 1.00 95.19 99 HIS A N 1
ATOM 773 C CA . HIS A 1 99 ? -9.819 5.883 8.400 1.00 95.19 99 HIS A CA 1
ATOM 774 C C . HIS A 1 99 ? -9.875 4.870 9.552 1.00 95.19 99 HIS A C 1
ATOM 776 O O . HIS A 1 99 ? -10.958 4.559 10.048 1.00 95.19 99 HIS A O 1
ATOM 782 N N . ILE A 1 100 ? -8.721 4.354 9.987 1.00 94.50 100 ILE A N 1
ATOM 783 C CA . ILE A 1 100 ? -8.641 3.318 11.031 1.00 94.50 100 ILE A CA 1
ATOM 784 C C . ILE A 1 100 ? -8.352 3.873 12.435 1.00 94.50 100 ILE A C 1
ATOM 786 O O . ILE A 1 100 ? -8.358 3.111 13.402 1.00 94.50 100 ILE A O 1
ATOM 790 N N . GLY A 1 101 ? -8.094 5.178 12.555 1.00 91.12 101 GLY A N 1
ATOM 791 C CA . GLY A 1 101 ? -7.780 5.847 13.818 1.00 91.12 101 GLY A CA 1
ATOM 792 C C . GLY A 1 101 ? -6.394 5.508 14.378 1.00 91.12 101 GLY A C 1
ATOM 793 O O . GLY A 1 101 ? -6.273 5.309 15.590 1.00 91.12 101 GLY A O 1
ATOM 794 N N . SER A 1 102 ? -5.375 5.410 13.513 1.00 82.81 102 SER A N 1
ATOM 795 C CA . SER A 1 102 ? -3.978 5.098 13.875 1.00 82.81 102 SER A CA 1
ATOM 796 C C . SER A 1 102 ? -3.028 6.289 13.770 1.00 82.81 102 SER A C 1
ATOM 798 O O . SER A 1 102 ? -3.352 7.280 13.086 1.00 82.81 102 SER A O 1
#